Protein AF-A0A377CBA8-F1 (afdb_monomer_lite)

Sequence (161 aa):
MPLLANTPFIVTGSGKFFRNVQLDPAANLGIVKVDSDGAGYHILWGLTNEAVPTSELPAHFLSHCERIKATNGKDRVIMHCHATNLIALTYVLENDTAVFTRQLWEGSTECLVVFPDGVGILPWDGARHGRNRPGDRNKRCKTFAGVVALPRRLRQRTDAG

Structure (mmCIF, N/CA/C/O b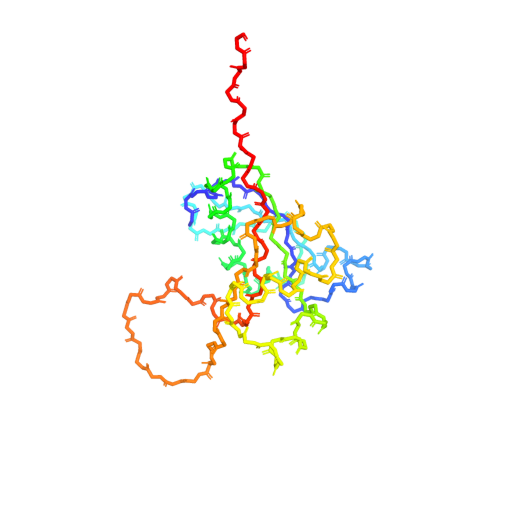ackbone):
data_AF-A0A377CBA8-F1
#
_entry.id   AF-A0A377CBA8-F1
#
loop_
_atom_site.group_PDB
_atom_site.id
_atom_site.type_symbol
_atom_site.label_atom_id
_atom_site.label_alt_id
_atom_site.label_comp_id
_atom_site.label_asym_id
_atom_site.label_entity_id
_atom_site.label_seq_id
_atom_site.pdbx_PDB_ins_code
_atom_site.Cartn_x
_atom_site.Cartn_y
_atom_site.Cartn_z
_atom_site.occupancy
_atom_site.B_iso_or_equiv
_atom_site.auth_seq_id
_atom_site.auth_comp_id
_atom_site.auth_asym_id
_atom_site.auth_atom_id
_atom_site.pdbx_PDB_model_num
ATOM 1 N N . MET A 1 1 ? -1.366 13.189 11.726 1.00 87.31 1 MET A N 1
ATOM 2 C CA . MET A 1 1 ? -1.697 13.271 10.290 1.00 87.31 1 MET A CA 1
ATOM 3 C C . MET A 1 1 ? -3.079 13.905 10.122 1.00 87.31 1 MET A C 1
ATOM 5 O O . MET A 1 1 ? -4.047 13.179 9.929 1.00 87.31 1 MET A O 1
ATOM 9 N N . PRO A 1 2 ? -3.188 15.249 10.178 1.00 94.38 2 PRO A N 1
ATOM 10 C CA . PRO A 1 2 ? -4.485 15.944 10.210 1.00 94.38 2 PRO A CA 1
ATOM 11 C C . PRO A 1 2 ? -5.388 15.669 9.000 1.00 94.38 2 PRO A C 1
ATOM 13 O O . PRO A 1 2 ? -6.604 15.662 9.127 1.00 94.38 2 PRO A O 1
ATOM 16 N N . LEU A 1 3 ? -4.803 15.380 7.830 1.00 96.56 3 LEU A N 1
ATOM 17 C CA . LEU A 1 3 ? -5.550 15.028 6.614 1.00 96.56 3 LEU A CA 1
ATOM 18 C C . LEU A 1 3 ? -6.425 13.772 6.779 1.00 96.56 3 LEU A C 1
ATOM 20 O O . LEU A 1 3 ? -7.389 13.606 6.042 1.00 96.56 3 LEU A O 1
ATOM 24 N N . LEU A 1 4 ? -6.083 12.890 7.721 1.00 97.50 4 LEU A N 1
ATOM 25 C CA . LEU A 1 4 ? -6.830 11.663 7.995 1.00 97.50 4 LEU A CA 1
ATOM 26 C C . LEU A 1 4 ? -7.754 11.797 9.210 1.00 97.50 4 LEU A C 1
ATOM 28 O O . LEU A 1 4 ? -8.352 10.801 9.611 1.00 97.50 4 LEU A O 1
ATOM 32 N N . ALA A 1 5 ? -7.869 12.985 9.811 1.00 98.12 5 ALA A N 1
ATOM 33 C CA . ALA A 1 5 ? -8.668 13.194 11.012 1.00 98.12 5 ALA A CA 1
ATOM 34 C C . ALA A 1 5 ? -10.095 12.650 10.850 1.00 98.12 5 ALA A C 1
ATOM 36 O O . ALA A 1 5 ? -10.713 12.783 9.791 1.00 98.12 5 ALA A O 1
ATOM 37 N N . ASN A 1 6 ? -10.616 12.018 11.904 1.00 98.00 6 ASN A N 1
ATOM 38 C CA . ASN A 1 6 ? -11.935 11.377 11.945 1.00 98.00 6 ASN A CA 1
ATOM 39 C C . ASN A 1 6 ? -12.173 10.250 10.916 1.00 98.00 6 ASN A C 1
ATOM 41 O O . ASN A 1 6 ? -13.303 9.765 10.807 1.00 98.00 6 ASN A O 1
ATOM 45 N N . THR A 1 7 ? -11.154 9.810 10.171 1.00 98.56 7 THR A N 1
ATOM 46 C CA . THR A 1 7 ? -11.320 8.824 9.094 1.00 98.56 7 THR A CA 1
ATOM 47 C C . THR A 1 7 ? -11.187 7.393 9.629 1.00 98.56 7 THR A C 1
ATOM 49 O O . THR A 1 7 ? -10.199 7.086 10.304 1.00 98.56 7 THR A O 1
ATOM 52 N N . PRO A 1 8 ? -12.155 6.497 9.349 1.00 98.56 8 PRO A N 1
ATOM 53 C CA . PRO A 1 8 ? -12.040 5.083 9.677 1.00 98.56 8 PRO A CA 1
ATOM 54 C C . PRO A 1 8 ? -11.264 4.298 8.607 1.00 98.56 8 PRO A C 1
ATOM 56 O O . PRO A 1 8 ? -11.398 4.557 7.411 1.00 98.56 8 PRO A O 1
ATOM 59 N N . PHE A 1 9 ? -10.509 3.290 9.040 1.00 98.81 9 PHE A N 1
ATOM 60 C CA . PHE A 1 9 ? -9.774 2.346 8.199 1.00 98.81 9 PHE A CA 1
ATOM 61 C C . PHE A 1 9 ? -9.979 0.922 8.703 1.00 98.81 9 PHE A C 1
ATOM 63 O O . PHE A 1 9 ? -9.993 0.692 9.909 1.00 98.81 9 PHE A O 1
ATOM 70 N N . ILE A 1 10 ? -10.062 -0.039 7.785 1.00 98.81 10 ILE A N 1
ATOM 71 C CA . ILE A 1 10 ? -9.840 -1.451 8.105 1.00 98.81 10 ILE A CA 1
ATOM 72 C C . ILE A 1 10 ? -8.382 -1.801 7.795 1.00 98.81 10 ILE A C 1
ATOM 74 O O . ILE A 1 10 ? -7.867 -1.435 6.739 1.00 98.81 10 ILE A O 1
ATOM 78 N N . VAL A 1 11 ? -7.705 -2.470 8.726 1.00 98.56 11 VAL A N 1
ATOM 79 C CA . VAL A 1 11 ? -6.262 -2.750 8.665 1.00 98.56 11 VAL A CA 1
ATOM 80 C C . VAL A 1 11 ? -5.960 -4.182 9.093 1.00 98.56 11 VAL A C 1
ATOM 82 O O . VAL A 1 11 ? -6.689 -4.765 9.893 1.00 98.56 11 VAL A O 1
ATOM 85 N N . THR A 1 12 ? -4.861 -4.746 8.596 1.00 98.56 12 THR A N 1
ATOM 86 C CA . THR A 1 12 ? -4.301 -6.009 9.099 1.00 98.56 12 THR A CA 1
ATOM 87 C C . THR A 1 12 ? -3.475 -5.769 10.363 1.00 98.56 12 THR A C 1
ATOM 89 O O . THR A 1 12 ? -2.825 -4.729 10.497 1.00 98.56 12 THR A O 1
ATOM 92 N N . GLY A 1 13 ? -3.473 -6.734 11.282 1.00 98.00 13 GLY A N 1
ATOM 93 C CA . GLY A 1 13 ? -2.698 -6.661 12.522 1.00 98.00 13 GLY A CA 1
ATOM 94 C C . GLY A 1 13 ? -1.202 -6.942 12.349 1.00 98.00 13 GLY A C 1
ATOM 95 O O . GLY A 1 13 ? -0.778 -7.611 11.405 1.00 98.00 13 GLY A O 1
ATOM 96 N N . SER A 1 14 ? -0.393 -6.457 13.289 1.00 96.75 14 SER A N 1
ATOM 97 C CA . SER A 1 14 ? 1.046 -6.731 13.347 1.00 96.75 14 SER A CA 1
ATOM 98 C C . SER A 1 14 ? 1.322 -8.213 13.604 1.00 96.75 14 SER A C 1
ATOM 100 O O . SER A 1 14 ? 0.677 -8.838 14.447 1.00 96.75 14 SER A O 1
ATOM 102 N N . GLY A 1 15 ? 2.259 -8.791 12.845 1.00 95.06 15 GLY A N 1
ATOM 103 C CA . GLY A 1 15 ? 2.619 -10.212 12.927 1.00 95.06 15 GLY A CA 1
ATOM 104 C C . GLY A 1 15 ? 1.512 -11.188 12.503 1.00 95.06 15 GLY A C 1
ATOM 105 O O . GLY A 1 15 ? 1.685 -12.399 12.639 1.00 95.06 15 GLY A O 1
ATOM 106 N N . LYS A 1 16 ? 0.373 -10.696 11.998 1.00 96.94 16 LYS A N 1
ATOM 107 C CA . LYS A 1 16 ? -0.756 -11.526 11.563 1.00 96.94 16 LYS A CA 1
ATOM 108 C C . LYS A 1 16 ? -0.525 -12.062 10.156 1.00 96.94 16 LYS A C 1
ATOM 110 O O . LYS A 1 16 ? 0.071 -11.407 9.305 1.00 96.94 16 LYS A O 1
ATOM 115 N N . PHE A 1 17 ? -0.998 -13.278 9.906 1.00 97.88 17 PHE A N 1
ATOM 116 C CA . PHE A 1 17 ? -0.754 -13.967 8.641 1.00 97.88 17 PHE A CA 1
ATOM 117 C C . PHE A 1 17 ? -1.956 -13.762 7.723 1.00 97.88 17 PHE A C 1
ATOM 119 O O . PHE A 1 17 ? -3.078 -14.085 8.111 1.00 97.88 17 PHE A O 1
ATOM 126 N N . PHE A 1 18 ? -1.730 -13.327 6.479 1.00 98.00 18 PHE A N 1
ATOM 127 C CA . PHE A 1 18 ? -2.807 -13.160 5.489 1.00 98.00 18 PHE A CA 1
ATOM 128 C C . PHE A 1 18 ? -3.644 -14.438 5.328 1.00 98.00 18 PHE A C 1
ATOM 130 O O . PHE A 1 18 ? -4.868 -14.373 5.265 1.00 98.00 18 PHE A O 1
ATOM 137 N N . ARG A 1 19 ? -2.997 -15.613 5.372 1.00 98.31 19 ARG A N 1
ATOM 138 C CA . ARG A 1 19 ? -3.656 -16.929 5.334 1.00 98.31 19 ARG A CA 1
ATOM 139 C C . ARG A 1 19 ? -4.769 -17.075 6.380 1.00 98.31 19 ARG A C 1
ATOM 141 O O . ARG A 1 19 ? -5.784 -17.706 6.096 1.00 98.31 19 ARG A O 1
ATOM 148 N N . ASN A 1 20 ? -4.565 -16.526 7.576 1.00 98.50 20 ASN A N 1
ATOM 149 C CA . ASN A 1 20 ? -5.441 -16.738 8.725 1.00 98.50 20 ASN A CA 1
ATOM 150 C C . ASN A 1 20 ? -6.593 -15.731 8.792 1.00 98.50 20 ASN A C 1
ATOM 152 O O . ASN A 1 20 ? -7.521 -15.947 9.565 1.00 98.50 20 ASN A O 1
ATOM 156 N N . VAL A 1 21 ? -6.584 -14.686 7.956 1.00 98.44 21 VAL A N 1
ATOM 157 C CA . VAL A 1 21 ? -7.657 -13.680 7.917 1.00 98.44 21 VAL A CA 1
ATOM 158 C C . VAL A 1 21 ? -9.018 -14.326 7.664 1.00 98.44 21 VAL A C 1
ATOM 160 O O . VAL A 1 21 ? -9.977 -13.984 8.339 1.00 98.44 21 VAL A O 1
ATOM 163 N N . GLN A 1 22 ? -9.103 -15.293 6.748 1.00 98.44 22 GLN A N 1
ATOM 164 C CA . GLN A 1 22 ? -10.359 -15.997 6.455 1.00 98.44 22 GLN A CA 1
ATOM 165 C C . GLN A 1 22 ? -10.837 -16.909 7.597 1.00 98.44 22 GLN A C 1
ATOM 167 O O . GLN A 1 22 ? -12.017 -17.227 7.668 1.00 98.44 22 GLN A O 1
ATOM 172 N N . LEU A 1 23 ? -9.915 -17.368 8.451 1.00 98.56 23 LEU A N 1
ATOM 173 C CA . LEU A 1 23 ? -10.208 -18.313 9.530 1.00 98.56 23 LEU A CA 1
ATOM 174 C C . LEU A 1 23 ? -10.703 -17.582 10.775 1.00 98.56 23 LEU A C 1
ATOM 176 O O . LEU A 1 23 ? -11.611 -18.055 11.448 1.00 98.56 23 LEU A O 1
ATOM 180 N N . ASP A 1 24 ? -10.102 -16.430 11.062 1.00 98.56 24 ASP A N 1
ATOM 181 C CA . ASP A 1 24 ? -10.497 -15.566 12.167 1.00 98.56 24 ASP A CA 1
ATOM 182 C C . ASP A 1 24 ? -10.263 -14.090 11.793 1.00 98.56 24 ASP A C 1
ATOM 184 O O . ASP A 1 24 ? -9.191 -13.528 12.060 1.00 98.56 24 ASP A O 1
ATOM 188 N N . PRO A 1 25 ? -11.241 -13.437 11.142 1.00 98.69 25 PRO A N 1
ATOM 189 C CA . PRO A 1 25 ? -11.113 -12.038 10.753 1.00 98.69 25 PRO A CA 1
ATOM 190 C C . PRO A 1 25 ? -10.915 -11.108 11.953 1.00 98.69 25 PRO A C 1
ATOM 192 O O . PRO A 1 25 ? -10.121 -10.176 11.868 1.00 98.69 25 PRO A O 1
ATOM 195 N N . ALA A 1 26 ? -11.589 -11.364 13.078 1.00 98.62 26 ALA A N 1
ATOM 196 C CA . ALA A 1 26 ? -11.536 -10.494 14.251 1.00 98.62 26 ALA A CA 1
ATOM 197 C C . ALA A 1 26 ? -10.168 -10.535 14.950 1.00 98.62 26 ALA A C 1
ATOM 199 O O . ALA A 1 26 ? -9.735 -9.524 15.495 1.00 98.62 26 ALA A O 1
ATOM 200 N N . ALA A 1 27 ? -9.449 -11.660 14.904 1.00 98.50 27 ALA A N 1
ATOM 201 C CA . ALA A 1 27 ? -8.091 -11.747 15.446 1.00 98.50 27 ALA A CA 1
ATOM 202 C C . ALA A 1 27 ? -7.001 -11.181 14.519 1.00 98.50 27 ALA A C 1
ATOM 204 O O . ALA A 1 27 ? -5.888 -10.908 14.984 1.00 98.50 27 ALA A O 1
ATOM 205 N N . ASN A 1 28 ? -7.276 -11.047 13.215 1.00 98.69 28 ASN A N 1
ATOM 206 C CA . ASN A 1 28 ? -6.275 -10.675 12.205 1.00 98.69 28 ASN A CA 1
ATOM 207 C C . ASN A 1 28 ? -6.497 -9.288 11.576 1.00 98.69 28 ASN A C 1
ATOM 209 O O . ASN A 1 28 ? -5.544 -8.713 11.045 1.00 98.69 28 ASN A O 1
ATOM 213 N N . LEU A 1 29 ? -7.715 -8.750 11.640 1.00 98.81 29 LEU A N 1
ATOM 214 C CA . LEU A 1 29 ? -8.096 -7.434 11.129 1.00 98.81 29 LEU A CA 1
ATOM 215 C C . LEU A 1 29 ? -8.599 -6.541 12.260 1.00 98.81 29 LEU A C 1
ATOM 217 O O . LEU A 1 29 ? -9.113 -7.035 13.260 1.00 98.81 29 LEU A O 1
ATOM 221 N N . GLY A 1 30 ? -8.510 -5.228 12.066 1.00 98.62 30 GLY A N 1
ATOM 222 C CA . GLY A 1 30 ? -9.149 -4.247 12.935 1.00 98.62 30 GLY A CA 1
ATOM 223 C C . GLY A 1 30 ? -9.744 -3.087 12.165 1.00 98.62 30 GLY A C 1
ATOM 224 O O . GLY A 1 30 ? -9.214 -2.693 11.128 1.00 98.62 30 GLY A O 1
ATOM 225 N N . ILE A 1 31 ? -10.825 -2.521 12.693 1.00 98.81 31 ILE A N 1
ATOM 226 C CA . ILE A 1 31 ? -11.320 -1.211 12.273 1.00 98.81 31 ILE A CA 1
ATOM 227 C C . ILE A 1 31 ? -10.740 -0.187 13.239 1.00 98.81 31 ILE A C 1
ATOM 229 O O . ILE A 1 31 ? -11.021 -0.238 14.434 1.00 98.81 31 ILE A O 1
ATOM 233 N N . VAL A 1 32 ? -9.948 0.746 12.725 1.00 98.25 32 VAL A N 1
ATOM 234 C CA . VAL A 1 32 ? -9.413 1.880 13.481 1.00 98.25 32 VAL A CA 1
ATOM 235 C C . VAL A 1 32 ? -10.046 3.174 13.003 1.00 98.25 32 VAL A C 1
ATOM 237 O O . VAL A 1 32 ? -10.371 3.305 11.826 1.00 98.25 32 VAL A O 1
ATOM 240 N N . LYS A 1 33 ? -10.202 4.154 13.888 1.00 98.50 33 LYS A N 1
ATOM 241 C CA . LYS A 1 33 ? -10.599 5.514 13.518 1.00 98.50 33 LYS A CA 1
ATOM 242 C C . LYS A 1 33 ? -9.574 6.500 14.039 1.00 98.50 33 LYS A C 1
ATOM 244 O O . LYS A 1 33 ? -9.282 6.504 15.232 1.00 98.50 33 LYS A O 1
ATOM 249 N N . VAL A 1 34 ? -9.041 7.311 13.132 1.00 97.94 34 VAL A N 1
ATOM 250 C CA . VAL A 1 34 ? -8.135 8.410 13.472 1.00 97.94 34 VAL A CA 1
ATOM 251 C C . VAL A 1 34 ? -8.911 9.454 14.278 1.00 97.94 34 VAL A C 1
ATOM 253 O O . VAL A 1 34 ? -10.073 9.738 13.972 1.00 97.94 34 VAL A O 1
ATOM 256 N N . ASP A 1 35 ? -8.286 9.993 15.317 1.00 95.31 35 ASP A N 1
ATOM 257 C CA . ASP A 1 35 ? -8.856 11.049 16.157 1.00 95.31 35 ASP A CA 1
ATOM 258 C C . ASP A 1 35 ? -9.074 12.370 15.391 1.00 95.31 35 ASP A C 1
ATOM 260 O O . ASP A 1 35 ? -8.786 12.504 14.197 1.00 95.31 35 ASP A O 1
ATOM 264 N N . SER A 1 36 ? -9.677 13.351 16.061 1.00 96.62 36 SER A N 1
ATOM 265 C CA . SER A 1 36 ? -10.100 14.605 15.434 1.00 96.62 36 SER A CA 1
ATOM 266 C C . SER A 1 36 ? -8.952 15.542 15.057 1.00 96.62 36 SER A C 1
ATOM 268 O O . SER A 1 36 ? -9.132 16.383 14.181 1.00 96.62 36 SER A O 1
ATOM 270 N N . ASP A 1 37 ? -7.794 15.426 15.705 1.00 93.31 37 ASP A N 1
ATOM 271 C CA . ASP A 1 37 ? -6.585 16.207 15.409 1.00 93.31 37 ASP A CA 1
ATOM 272 C C . ASP A 1 37 ? -5.551 15.414 14.579 1.00 93.31 37 ASP A C 1
ATOM 274 O O . ASP A 1 37 ? -4.569 15.969 14.069 1.00 93.31 37 ASP A O 1
ATOM 278 N N . GLY A 1 38 ? -5.792 14.118 14.369 1.00 92.50 38 GLY A N 1
ATOM 279 C CA . GLY A 1 38 ? -4.907 13.215 13.656 1.00 92.50 38 GLY A CA 1
ATOM 280 C C . GLY A 1 38 ? -3.664 12.817 14.453 1.00 92.50 38 GLY A C 1
ATOM 281 O O . GLY A 1 38 ? -2.685 12.398 13.827 1.00 92.50 38 GLY A O 1
ATOM 282 N N . ALA A 1 39 ? -3.624 13.001 15.772 1.00 92.81 39 ALA A N 1
ATOM 283 C CA . ALA A 1 39 ? -2.489 12.636 16.615 1.00 92.81 39 ALA A CA 1
ATOM 284 C C . ALA A 1 39 ? -2.386 11.120 16.869 1.00 92.81 39 ALA A C 1
ATOM 286 O O . ALA A 1 39 ? -1.285 10.609 17.090 1.00 92.81 39 ALA A O 1
ATOM 287 N N . GLY A 1 40 ? -3.498 10.396 16.773 1.00 93.19 40 GLY A N 1
ATOM 288 C CA . GLY A 1 40 ? -3.613 8.988 17.125 1.00 93.19 40 GLY A CA 1
ATOM 289 C C . GLY A 1 40 ? -4.821 8.305 16.486 1.00 93.19 40 GLY A C 1
ATOM 290 O O . GLY A 1 40 ? -5.369 8.744 15.474 1.00 93.19 40 GLY A O 1
ATOM 291 N N . TYR A 1 41 ? -5.200 7.155 17.037 1.00 97.50 41 TYR A N 1
ATOM 292 C CA . TYR A 1 41 ? -6.341 6.376 16.567 1.00 97.50 41 TYR A CA 1
ATOM 293 C C . TYR A 1 41 ? -6.945 5.540 17.695 1.00 97.50 41 TYR A C 1
ATOM 295 O O . TYR A 1 41 ? -6.270 5.187 18.661 1.00 97.50 41 TYR A O 1
ATOM 303 N N . HIS A 1 42 ? -8.209 5.166 17.524 1.00 97.25 42 HIS A N 1
ATOM 304 C CA . HIS A 1 42 ? -8.918 4.219 18.379 1.00 97.25 42 HIS A CA 1
ATOM 305 C C . HIS A 1 42 ? -9.218 2.938 17.606 1.00 97.25 42 HIS A C 1
ATOM 307 O O . HIS A 1 42 ? -9.661 3.007 16.459 1.00 97.25 42 HIS A O 1
ATOM 313 N N . ILE A 1 43 ? -9.012 1.776 18.230 1.00 98.06 43 ILE A N 1
ATOM 314 C CA . ILE A 1 43 ? -9.465 0.486 17.696 1.00 98.06 43 ILE A CA 1
ATOM 315 C C . ILE A 1 43 ? -10.947 0.340 18.052 1.00 98.06 43 ILE A C 1
ATOM 317 O O . ILE A 1 43 ? -11.309 0.315 19.223 1.00 98.06 43 ILE A O 1
ATOM 321 N N . LEU A 1 44 ? -11.803 0.291 17.034 1.00 98.31 44 LEU A N 1
ATOM 322 C CA . LEU A 1 44 ? -13.257 0.205 17.175 1.00 98.31 44 LEU A CA 1
ATOM 323 C C . LEU A 1 44 ? -13.765 -1.239 17.134 1.00 98.31 44 LEU A C 1
ATOM 325 O O . LEU A 1 44 ? -14.803 -1.547 17.713 1.00 98.31 44 LEU A O 1
ATOM 329 N N . TRP A 1 45 ? -13.065 -2.113 16.411 1.00 98.75 45 TRP A N 1
ATOM 330 C CA . TRP A 1 45 ? -13.423 -3.520 16.252 1.00 98.75 45 TRP A CA 1
ATOM 331 C C . TRP A 1 45 ? -12.195 -4.345 15.873 1.00 98.75 45 TRP A C 1
ATOM 333 O O . TRP A 1 45 ? -11.303 -3.836 15.193 1.00 98.75 45 TRP A O 1
ATOM 343 N N . GLY A 1 46 ? -12.202 -5.628 16.235 1.00 98.56 46 GLY A N 1
ATOM 344 C CA . GLY A 1 46 ? -11.172 -6.589 15.855 1.00 98.56 46 GLY A CA 1
ATOM 345 C C . GLY A 1 46 ? -9.865 -6.392 16.618 1.00 98.56 46 GLY A C 1
ATOM 346 O O . GLY A 1 46 ? -9.847 -5.775 17.680 1.00 98.56 46 GLY A O 1
ATOM 347 N N . LEU A 1 47 ? -8.785 -6.956 16.080 1.00 98.06 47 LEU A N 1
ATOM 348 C CA . LEU A 1 47 ? -7.475 -7.054 16.725 1.00 98.06 47 LEU A CA 1
ATOM 349 C C . LEU A 1 47 ? -7.577 -7.598 18.159 1.00 98.06 47 LEU A C 1
ATOM 351 O O . LEU A 1 47 ? -7.030 -7.039 19.105 1.00 98.06 47 LEU A O 1
ATOM 355 N N . THR A 1 48 ? -8.292 -8.713 18.312 1.00 97.12 48 THR A N 1
ATOM 356 C CA . THR A 1 48 ? -8.497 -9.358 19.615 1.00 97.12 48 THR A CA 1
ATOM 357 C C . THR A 1 48 ? -7.181 -9.806 20.265 1.00 97.12 48 THR A C 1
ATOM 359 O O . THR A 1 48 ? -6.157 -9.983 19.595 1.00 97.12 48 THR A O 1
ATOM 362 N N . ASN A 1 49 ? -7.228 -10.037 21.583 1.00 96.25 49 ASN A N 1
ATOM 363 C CA . ASN A 1 49 ? -6.096 -10.493 22.399 1.00 96.25 49 ASN A CA 1
ATOM 364 C C . ASN A 1 49 ? -4.902 -9.526 22.359 1.00 96.25 49 ASN A C 1
ATOM 366 O O . ASN A 1 49 ? -3.778 -9.943 22.079 1.00 96.25 49 ASN A O 1
ATOM 370 N N . GLU A 1 50 ? -5.164 -8.237 22.605 1.00 95.38 50 GLU A N 1
ATOM 371 C CA . GLU A 1 50 ? -4.150 -7.169 22.628 1.00 95.38 50 GLU A CA 1
ATOM 372 C C . GLU A 1 50 ? -3.349 -7.042 21.320 1.00 95.38 50 GLU A C 1
ATOM 374 O O . GLU A 1 50 ? -2.218 -6.547 21.302 1.00 95.38 50 GLU A O 1
ATOM 379 N N . ALA A 1 51 ? -3.913 -7.498 20.196 1.00 97.31 51 ALA A N 1
ATOM 380 C CA . ALA A 1 51 ? -3.283 -7.276 18.910 1.00 97.31 51 ALA A CA 1
ATOM 381 C C . ALA A 1 51 ? -3.336 -5.786 18.553 1.00 97.31 51 ALA A C 1
ATOM 383 O O . ALA A 1 51 ? -4.255 -5.047 18.898 1.00 97.31 51 ALA A O 1
ATOM 384 N N . VAL A 1 52 ? -2.332 -5.349 17.806 1.00 97.25 52 VAL A N 1
ATOM 385 C CA . VAL A 1 52 ? -2.217 -3.974 17.319 1.00 97.25 52 VAL A CA 1
ATOM 386 C C . VAL A 1 52 ? -2.226 -3.972 15.792 1.00 97.25 52 VAL A C 1
ATOM 388 O O . VAL A 1 52 ? -1.930 -5.010 15.184 1.00 97.25 52 VAL A O 1
ATOM 391 N N . PRO A 1 53 ? -2.550 -2.843 15.138 1.00 97.50 53 PRO A N 1
ATOM 392 C CA . PRO A 1 53 ? -2.389 -2.705 13.693 1.00 97.50 53 PRO A CA 1
ATOM 393 C C . PRO A 1 53 ? -0.965 -3.037 13.236 1.00 97.50 53 PRO A C 1
ATOM 395 O O . PRO A 1 53 ? -0.034 -3.010 14.039 1.00 97.50 53 PRO A O 1
ATOM 398 N N . THR A 1 54 ? -0.788 -3.324 11.943 1.00 95.06 54 THR A N 1
ATOM 399 C CA . THR A 1 54 ? 0.534 -3.541 11.333 1.00 95.06 54 THR A CA 1
ATOM 400 C C . THR A 1 54 ? 1.578 -2.527 11.818 1.00 95.06 54 THR A C 1
ATOM 402 O O . THR A 1 54 ? 1.297 -1.332 11.937 1.00 95.06 54 THR A O 1
ATOM 405 N N . SER A 1 55 ? 2.808 -2.989 12.063 1.00 90.69 55 SER A N 1
ATOM 406 C CA . SER A 1 55 ? 3.941 -2.128 12.433 1.00 90.69 55 SER A CA 1
ATOM 407 C C . SER A 1 55 ? 4.224 -1.033 11.398 1.00 90.69 55 SER A C 1
ATOM 409 O O . SER A 1 55 ? 4.834 -0.016 11.716 1.00 90.69 55 SER A O 1
ATOM 411 N N . GLU A 1 56 ? 3.749 -1.219 10.168 1.00 91.12 56 GLU A N 1
ATOM 412 C CA . GLU A 1 56 ? 3.885 -0.278 9.058 1.00 91.12 56 GLU A CA 1
ATOM 413 C C . GLU A 1 56 ? 2.699 0.688 8.922 1.00 91.12 56 GLU A C 1
ATOM 415 O O . GLU A 1 56 ? 2.618 1.425 7.940 1.00 91.12 56 GLU A O 1
ATOM 420 N N . LEU A 1 57 ? 1.786 0.750 9.900 1.00 92.12 57 LEU A N 1
ATOM 421 C CA . LEU A 1 57 ? 0.619 1.636 9.843 1.00 92.12 57 LEU A CA 1
ATOM 422 C C . LEU A 1 57 ? 0.987 3.102 9.527 1.00 92.12 57 LEU A C 1
ATOM 424 O O . LEU A 1 57 ? 0.323 3.695 8.673 1.00 92.12 57 LEU A O 1
ATOM 428 N N . PRO A 1 58 ? 2.059 3.697 10.103 1.00 89.69 58 PRO A N 1
ATOM 429 C CA . PRO A 1 58 ? 2.481 5.042 9.716 1.00 89.69 58 PRO A CA 1
ATOM 430 C C . PRO A 1 58 ? 2.868 5.157 8.233 1.00 89.69 58 PRO A C 1
ATOM 432 O O . PRO A 1 58 ? 2.559 6.173 7.615 1.00 89.69 58 PRO A O 1
ATOM 435 N N . ALA A 1 59 ? 3.489 4.127 7.644 1.00 85.44 59 ALA A N 1
ATOM 436 C CA . ALA A 1 59 ? 3.846 4.105 6.222 1.00 85.44 59 ALA A CA 1
ATOM 437 C C . ALA A 1 59 ? 2.586 4.114 5.360 1.00 85.44 59 ALA A C 1
ATOM 439 O O . ALA A 1 59 ? 2.430 4.973 4.493 1.00 85.44 59 ALA A O 1
ATOM 440 N N . HIS A 1 60 ? 1.649 3.214 5.674 1.00 90.69 60 HIS A N 1
ATOM 441 C CA . HIS A 1 60 ? 0.358 3.131 5.002 1.00 90.69 60 HIS A CA 1
ATOM 442 C C . HIS A 1 60 ? -0.394 4.465 5.072 1.00 90.69 60 HIS A C 1
ATOM 444 O O . HIS A 1 60 ? -0.878 4.950 4.051 1.00 90.69 60 HIS A O 1
ATOM 450 N N . PHE A 1 61 ? -0.464 5.100 6.244 1.00 94.81 61 PHE A N 1
ATOM 451 C CA . PHE A 1 61 ? -1.162 6.376 6.406 1.00 94.81 61 PHE A CA 1
ATOM 452 C C . PHE A 1 61 ? -0.480 7.540 5.675 1.00 94.81 61 PHE A C 1
ATOM 454 O O . PHE A 1 61 ? -1.172 8.359 5.064 1.00 94.81 61 PHE A O 1
ATOM 461 N N . LEU A 1 62 ? 0.855 7.610 5.669 1.00 91.25 62 LEU A N 1
ATOM 462 C CA . LEU A 1 62 ? 1.580 8.607 4.874 1.00 91.25 62 LEU A CA 1
ATOM 463 C C . LEU A 1 62 ? 1.317 8.414 3.376 1.00 91.25 62 LEU A C 1
ATOM 465 O O . LEU A 1 62 ? 1.013 9.382 2.679 1.00 91.25 62 LEU A O 1
ATOM 469 N N . SER A 1 63 ? 1.344 7.171 2.889 1.00 89.50 63 SER A N 1
ATOM 470 C CA . SER A 1 63 ? 0.985 6.859 1.505 1.00 89.50 63 SER A CA 1
ATOM 471 C C . SER A 1 63 ? -0.468 7.228 1.199 1.00 89.50 63 SER A C 1
ATOM 473 O O . SER A 1 63 ? -0.719 7.860 0.176 1.00 89.50 63 SER A O 1
ATOM 475 N N . HIS A 1 64 ? -1.421 6.938 2.093 1.00 94.06 64 HIS A N 1
ATOM 476 C CA . HIS A 1 64 ? -2.806 7.398 1.949 1.00 94.06 64 HIS A CA 1
ATOM 477 C C . HIS A 1 64 ? -2.895 8.922 1.830 1.00 94.06 64 HIS A C 1
ATOM 479 O O . HIS A 1 64 ? -3.588 9.408 0.940 1.00 94.06 64 HIS A O 1
ATOM 485 N N . CYS A 1 65 ? -2.174 9.684 2.661 1.00 92.38 65 CYS A N 1
ATOM 486 C CA . CYS A 1 65 ? -2.168 11.147 2.586 1.00 92.38 65 CYS A CA 1
ATOM 487 C C . CYS A 1 65 ? -1.746 11.646 1.198 1.00 92.38 65 CYS A C 1
ATOM 489 O O . CYS A 1 65 ? -2.411 12.506 0.620 1.00 92.38 65 CYS A O 1
ATOM 491 N N . GLU A 1 66 ? -0.665 11.097 0.644 1.00 91.56 66 GLU A N 1
ATOM 492 C CA . GLU A 1 66 ? -0.176 11.494 -0.679 1.00 91.56 66 GLU A CA 1
ATOM 493 C C . GLU A 1 66 ? -1.101 11.024 -1.807 1.00 91.56 66 GLU A C 1
ATOM 495 O O . GLU A 1 66 ? -1.362 11.781 -2.743 1.00 91.56 66 GLU A O 1
ATOM 500 N N . ARG A 1 67 ? -1.679 9.821 -1.707 1.00 90.25 67 ARG A N 1
ATOM 501 C CA . ARG A 1 67 ? -2.637 9.316 -2.702 1.00 90.25 67 ARG A CA 1
ATOM 502 C C . ARG A 1 67 ? -3.954 10.086 -2.696 1.00 90.25 67 ARG A C 1
ATOM 504 O O . ARG A 1 67 ? -4.468 10.388 -3.773 1.00 90.25 67 ARG A O 1
ATOM 511 N N . ILE A 1 68 ? -4.465 10.486 -1.531 1.00 91.75 68 ILE A N 1
ATOM 512 C CA . ILE A 1 68 ? -5.651 11.349 -1.419 1.00 91.75 68 ILE A CA 1
ATOM 513 C C . ILE A 1 68 ? -5.407 12.668 -2.155 1.00 91.75 68 ILE A C 1
ATOM 515 O O . ILE A 1 68 ? -6.223 13.053 -2.992 1.00 91.75 68 ILE A O 1
ATOM 519 N N . LYS A 1 69 ? -4.263 13.324 -1.915 1.00 90.62 69 LYS A N 1
ATOM 520 C CA . LYS A 1 69 ? -3.891 14.567 -2.611 1.00 90.62 69 LYS A CA 1
ATOM 521 C C . LYS A 1 69 ? -3.742 14.348 -4.119 1.00 90.62 69 LYS A C 1
ATOM 523 O O . LYS A 1 69 ? -4.306 15.098 -4.908 1.00 90.62 69 LYS A O 1
ATOM 528 N N . ALA A 1 70 ? -3.010 13.310 -4.526 1.00 84.69 70 ALA A N 1
ATOM 529 C CA . ALA A 1 70 ? -2.696 13.045 -5.930 1.00 84.69 70 ALA A CA 1
ATOM 530 C C . ALA A 1 70 ? -3.925 12.665 -6.772 1.00 84.69 70 ALA A C 1
ATOM 532 O O . ALA A 1 70 ? -3.952 12.930 -7.974 1.00 84.69 70 ALA A O 1
ATOM 533 N N . THR A 1 71 ? -4.930 12.041 -6.153 1.00 83.75 71 THR A N 1
ATOM 534 C CA . THR A 1 71 ? -6.107 11.498 -6.851 1.00 83.75 71 THR A CA 1
ATOM 535 C C . THR A 1 71 ? -7.407 12.232 -6.547 1.00 83.75 71 THR A C 1
ATOM 537 O O . THR A 1 71 ? -8.462 11.813 -7.025 1.00 83.75 71 THR A O 1
ATOM 540 N N . ASN A 1 72 ? -7.347 13.327 -5.783 1.00 91.25 72 ASN A N 1
ATOM 541 C CA . ASN A 1 72 ? -8.519 14.037 -5.274 1.00 91.25 72 ASN A CA 1
ATOM 542 C C . ASN A 1 72 ? -9.484 13.094 -4.522 1.00 91.25 72 ASN A C 1
ATOM 544 O O . ASN A 1 72 ? -10.679 13.034 -4.808 1.00 91.25 72 ASN A O 1
ATOM 548 N N . GLY A 1 73 ? -8.931 12.290 -3.606 1.00 90.88 73 GLY A N 1
ATOM 549 C CA . GLY A 1 73 ? -9.680 11.399 -2.710 1.00 90.88 73 GLY A CA 1
ATOM 550 C C . GLY A 1 73 ? -10.244 10.118 -3.339 1.00 90.88 73 GLY A C 1
ATOM 551 O O . GLY A 1 73 ? -11.067 9.451 -2.709 1.00 90.88 73 GLY A O 1
ATOM 552 N N . LYS A 1 74 ? -9.839 9.762 -4.565 1.00 93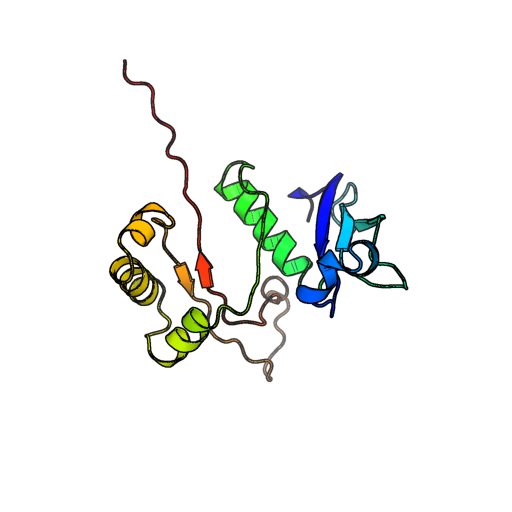.06 74 LYS A N 1
ATOM 553 C CA . LYS A 1 74 ? -10.315 8.538 -5.236 1.00 93.06 74 LYS A CA 1
ATOM 554 C C . LYS A 1 74 ? -9.675 7.276 -4.664 1.00 93.06 74 LYS A C 1
ATOM 556 O O . LYS A 1 74 ? -10.368 6.278 -4.477 1.00 93.06 74 LYS A O 1
ATOM 561 N N . ASP A 1 75 ? -8.383 7.327 -4.359 1.00 91.69 75 ASP A N 1
ATOM 562 C CA . ASP A 1 75 ? -7.647 6.174 -3.844 1.00 91.69 75 ASP A CA 1
ATOM 563 C C . ASP A 1 75 ? -7.954 5.908 -2.368 1.00 91.69 75 ASP A C 1
ATOM 565 O O . ASP A 1 75 ? -7.905 6.808 -1.527 1.00 91.69 75 ASP A O 1
ATOM 569 N N . ARG A 1 76 ? -8.241 4.640 -2.047 1.00 96.44 76 ARG A N 1
ATOM 570 C CA . ARG A 1 76 ? -8.687 4.200 -0.711 1.00 96.44 76 ARG A CA 1
ATOM 571 C C . ARG A 1 76 ? -7.963 2.967 -0.177 1.00 96.44 76 ARG A C 1
ATOM 573 O O . ARG A 1 76 ? -8.286 2.512 0.913 1.00 96.44 76 ARG A O 1
ATOM 580 N N . VAL A 1 77 ? -6.988 2.435 -0.913 1.00 95.69 77 VAL A N 1
ATOM 581 C CA . VAL A 1 77 ? -6.273 1.201 -0.556 1.00 95.69 77 VAL A CA 1
ATOM 582 C C . VAL A 1 77 ? -4.774 1.403 -0.731 1.00 95.69 77 VAL A C 1
ATOM 584 O O . VAL A 1 77 ? -4.337 1.922 -1.755 1.00 95.69 77 VAL A O 1
ATOM 587 N N . ILE A 1 78 ? -4.003 0.948 0.255 1.00 94.81 78 ILE A N 1
ATOM 588 C CA . ILE A 1 78 ? -2.557 0.735 0.161 1.00 94.81 78 ILE A CA 1
ATOM 589 C C . ILE A 1 78 ? -2.305 -0.738 0.479 1.00 94.81 78 ILE A C 1
ATOM 591 O O . ILE A 1 78 ? -2.667 -1.205 1.558 1.00 94.81 78 ILE A O 1
ATOM 595 N N . MET A 1 79 ? -1.704 -1.466 -0.462 1.00 95.12 79 MET A N 1
ATOM 596 C CA . MET A 1 79 ? -1.423 -2.895 -0.338 1.00 95.12 79 MET A CA 1
ATOM 597 C C . MET A 1 79 ? 0.084 -3.136 -0.393 1.00 95.12 79 MET A C 1
ATOM 599 O O . MET A 1 79 ? 0.754 -2.679 -1.315 1.00 95.12 79 MET A O 1
ATOM 603 N N . HIS A 1 80 ? 0.592 -3.888 0.579 1.00 93.94 80 HIS A N 1
ATOM 604 C CA . HIS A 1 80 ? 1.963 -4.382 0.613 1.00 93.94 80 HIS A CA 1
ATOM 605 C C . HIS A 1 80 ? 1.945 -5.913 0.551 1.00 93.94 80 HIS A C 1
ATOM 607 O O . HIS A 1 80 ? 1.135 -6.557 1.220 1.00 93.94 80 HIS A O 1
ATOM 613 N N . CYS A 1 81 ? 2.826 -6.496 -0.261 1.00 92.12 81 CYS A N 1
ATOM 614 C CA . CYS A 1 81 ? 3.057 -7.935 -0.294 1.00 92.12 81 CYS A CA 1
ATOM 615 C C . CYS A 1 81 ? 4.462 -8.256 -0.820 1.00 92.12 81 CYS A C 1
ATOM 617 O O . CYS A 1 81 ? 5.092 -7.445 -1.500 1.00 92.12 81 CYS A O 1
ATOM 619 N N . HIS A 1 82 ? 4.933 -9.473 -0.551 1.00 95.00 82 HIS A N 1
ATOM 620 C CA . HIS A 1 82 ? 6.181 -9.994 -1.103 1.00 95.00 82 HIS A CA 1
ATOM 621 C C . HIS A 1 82 ? 5.936 -10.671 -2.460 1.00 95.00 82 HIS A C 1
ATOM 623 O O . HIS A 1 82 ? 5.878 -11.897 -2.557 1.00 95.00 82 HIS A O 1
ATOM 629 N N . ALA A 1 83 ? 5.761 -9.871 -3.513 1.00 93.50 83 ALA A N 1
ATOM 630 C CA . ALA A 1 83 ? 5.541 -10.370 -4.869 1.00 93.50 83 ALA A CA 1
ATOM 631 C C . ALA A 1 83 ? 6.812 -11.036 -5.431 1.00 93.50 83 ALA A C 1
ATOM 633 O O . ALA A 1 83 ? 7.760 -10.358 -5.824 1.00 93.50 83 ALA A O 1
ATOM 634 N N . THR A 1 84 ? 6.822 -12.371 -5.481 1.00 95.44 84 THR A N 1
ATOM 635 C CA . THR A 1 84 ? 8.013 -13.205 -5.728 1.00 95.44 84 THR A CA 1
ATOM 636 C C . THR A 1 84 ? 8.819 -12.788 -6.957 1.00 95.44 84 THR A C 1
ATOM 638 O O . THR A 1 84 ? 10.025 -12.580 -6.854 1.00 95.44 84 THR A O 1
ATOM 641 N N . ASN A 1 85 ? 8.161 -12.615 -8.107 1.00 96.50 85 ASN A N 1
ATOM 642 C CA . ASN A 1 85 ? 8.852 -12.267 -9.351 1.00 96.50 85 ASN A CA 1
ATOM 643 C C . ASN A 1 85 ? 9.366 -10.824 -9.347 1.00 96.50 85 ASN A C 1
ATOM 645 O O . ASN A 1 85 ? 10.465 -10.578 -9.829 1.00 96.50 85 ASN A O 1
ATOM 649 N N . LEU A 1 86 ? 8.624 -9.878 -8.757 1.00 95.31 86 LEU A N 1
ATOM 650 C CA . LEU A 1 86 ? 9.095 -8.495 -8.632 1.00 95.31 86 LEU A CA 1
ATOM 651 C C . LEU A 1 86 ? 10.345 -8.422 -7.752 1.00 95.31 86 LEU A C 1
ATOM 653 O O . LEU A 1 86 ? 11.297 -7.753 -8.132 1.00 95.31 86 LEU A O 1
ATOM 657 N N . ILE A 1 87 ? 10.374 -9.160 -6.637 1.00 94.25 87 ILE A N 1
ATOM 658 C CA . ILE A 1 87 ? 11.563 -9.268 -5.779 1.00 94.25 87 ILE A CA 1
ATOM 659 C C . ILE A 1 87 ? 12.733 -9.878 -6.556 1.00 94.25 87 ILE A C 1
ATOM 661 O O . ILE A 1 87 ? 13.831 -9.341 -6.510 1.00 94.25 87 ILE A O 1
ATOM 665 N N . ALA A 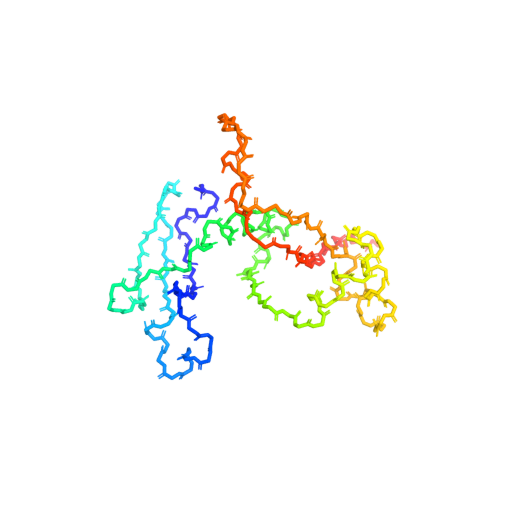1 88 ? 12.524 -10.972 -7.293 1.00 95.81 88 ALA A N 1
ATOM 666 C CA . ALA A 1 88 ? 13.596 -11.588 -8.077 1.00 95.81 88 ALA A CA 1
ATOM 667 C C . ALA A 1 88 ? 14.188 -10.612 -9.112 1.00 95.81 88 ALA A C 1
ATOM 669 O O . ALA A 1 88 ? 15.408 -10.522 -9.254 1.00 95.81 88 ALA A O 1
ATOM 670 N N . LEU A 1 89 ? 13.334 -9.828 -9.778 1.00 95.81 89 LEU A N 1
ATOM 671 C CA . LEU A 1 89 ? 13.756 -8.832 -10.761 1.00 95.81 89 LEU A CA 1
ATOM 672 C C . LEU A 1 89 ? 14.649 -7.734 -10.162 1.00 95.81 89 LEU A C 1
ATOM 674 O O . LEU A 1 89 ? 15.546 -7.268 -10.860 1.00 95.81 89 LEU A O 1
ATOM 678 N N . THR A 1 90 ? 14.508 -7.374 -8.877 1.00 93.44 90 THR A N 1
ATOM 679 C CA . THR A 1 90 ? 15.370 -6.344 -8.250 1.00 93.44 90 THR A CA 1
ATOM 680 C C . THR A 1 90 ? 16.836 -6.756 -8.090 1.00 93.44 90 THR A C 1
ATOM 682 O O . THR A 1 90 ? 17.669 -5.923 -7.732 1.00 93.44 90 THR A O 1
ATOM 685 N N . TYR A 1 91 ? 17.161 -8.037 -8.292 1.00 95.62 91 TYR A N 1
ATOM 686 C CA . TYR A 1 91 ? 18.537 -8.547 -8.248 1.00 95.62 91 TYR A CA 1
ATOM 687 C C . TYR A 1 91 ? 19.218 -8.575 -9.618 1.00 95.62 91 TYR A C 1
ATOM 689 O O . TYR A 1 91 ? 20.437 -8.718 -9.678 1.00 95.62 91 TYR A O 1
ATOM 697 N N . VAL A 1 92 ? 18.446 -8.493 -10.704 1.00 97.31 92 VAL A N 1
ATOM 698 C CA . VAL A 1 92 ? 18.946 -8.710 -12.072 1.00 97.31 92 VAL A CA 1
ATOM 699 C C . VAL A 1 92 ? 18.697 -7.526 -12.999 1.00 97.31 92 VAL A C 1
ATOM 701 O O . VAL A 1 92 ? 19.440 -7.351 -13.960 1.00 97.31 92 VAL A O 1
ATOM 704 N N . LEU A 1 93 ? 17.682 -6.706 -12.718 1.00 94.88 93 LEU A N 1
ATOM 705 C CA . LEU A 1 93 ? 17.469 -5.432 -13.391 1.00 94.88 93 LEU A CA 1
ATOM 706 C C . LEU A 1 93 ? 18.181 -4.308 -12.641 1.00 94.88 93 LEU A C 1
ATOM 708 O O . LEU A 1 93 ? 18.367 -4.359 -11.424 1.00 94.88 93 LEU A O 1
ATOM 712 N N . GLU A 1 94 ? 18.531 -3.254 -13.372 1.00 95.06 94 GLU A N 1
ATOM 713 C CA . GLU A 1 94 ? 18.912 -1.995 -12.746 1.00 95.06 94 GLU A CA 1
ATOM 714 C C . GLU A 1 94 ? 17.723 -1.456 -11.940 1.00 95.06 94 GLU A C 1
ATOM 716 O O . GLU A 1 94 ? 16.610 -1.329 -12.457 1.00 95.06 94 GLU A O 1
ATOM 721 N N . ASN A 1 95 ? 17.960 -1.132 -10.666 1.00 91.62 95 ASN A N 1
ATOM 722 C CA . ASN A 1 95 ? 16.955 -0.581 -9.752 1.00 91.62 95 ASN A CA 1
ATOM 723 C C . ASN A 1 95 ? 16.711 0.917 -10.020 1.00 91.62 95 ASN A C 1
ATOM 725 O O . ASN A 1 95 ? 16.757 1.748 -9.114 1.00 91.62 95 ASN A O 1
ATOM 729 N N . ASP A 1 96 ? 16.456 1.238 -11.287 1.00 93.12 96 ASP A N 1
ATOM 730 C CA . ASP A 1 96 ? 16.038 2.536 -11.796 1.00 93.12 96 ASP A CA 1
ATOM 731 C C . ASP A 1 96 ? 14.552 2.495 -12.186 1.00 93.12 96 ASP A C 1
ATOM 733 O O . ASP A 1 96 ? 14.049 1.516 -12.736 1.00 93.12 96 ASP A O 1
ATOM 737 N N . THR A 1 97 ? 13.837 3.588 -11.922 1.00 90.38 97 THR A N 1
ATOM 738 C CA . THR A 1 97 ? 12.388 3.672 -12.157 1.00 90.38 97 THR A CA 1
ATOM 739 C C . THR A 1 97 ? 12.031 3.532 -13.639 1.00 90.38 97 THR A C 1
ATOM 741 O O . THR A 1 97 ? 11.055 2.852 -13.966 1.00 90.38 97 THR A O 1
ATOM 744 N N . ALA A 1 98 ? 12.795 4.146 -14.548 1.00 93.38 98 ALA A N 1
ATOM 745 C CA . ALA A 1 98 ? 12.498 4.106 -15.977 1.00 93.38 98 ALA A CA 1
ATOM 746 C C . ALA A 1 98 ? 12.833 2.735 -16.578 1.00 93.38 98 ALA A C 1
ATOM 748 O O . ALA A 1 98 ? 12.007 2.174 -17.304 1.00 93.38 98 ALA A O 1
ATOM 749 N N . VAL A 1 99 ? 13.993 2.169 -16.228 1.00 96.50 99 VAL A N 1
ATOM 750 C CA . VAL A 1 99 ? 14.409 0.831 -16.675 1.00 96.50 99 VAL A CA 1
ATOM 751 C C . VAL A 1 99 ? 13.412 -0.224 -16.200 1.00 96.50 99 VAL A C 1
ATOM 753 O O . VAL A 1 99 ? 12.870 -0.967 -17.018 1.00 96.50 99 VAL A O 1
ATOM 756 N N . PHE A 1 100 ? 13.099 -0.253 -14.902 1.00 95.94 100 PHE A N 1
ATOM 757 C CA . PHE A 1 100 ? 12.211 -1.265 -14.330 1.00 95.94 100 PHE A CA 1
ATOM 758 C C . PHE A 1 100 ? 10.789 -1.163 -14.898 1.00 95.94 10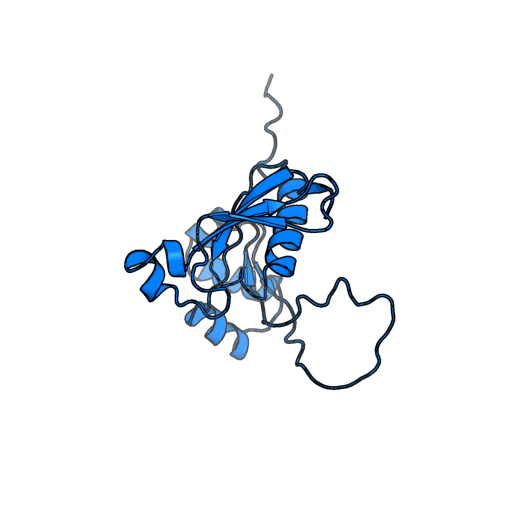0 PHE A C 1
ATOM 760 O O . PHE A 1 100 ? 10.200 -2.168 -15.297 1.00 95.94 100 PHE A O 1
ATOM 767 N N . THR A 1 101 ? 10.250 0.059 -15.009 1.00 94.62 101 THR A N 1
ATOM 768 C CA . THR A 1 101 ? 8.930 0.305 -15.615 1.00 94.62 101 THR A CA 1
ATOM 769 C C . THR A 1 101 ? 8.874 -0.200 -17.051 1.00 94.62 101 THR A C 1
ATOM 771 O O . THR A 1 101 ? 7.922 -0.885 -17.427 1.00 94.62 101 THR A O 1
ATOM 774 N N . ARG A 1 102 ? 9.897 0.113 -17.855 1.00 97.62 102 ARG A N 1
ATOM 775 C CA . ARG A 1 102 ? 9.937 -0.279 -19.262 1.00 97.62 102 ARG A CA 1
ATOM 776 C C . ARG A 1 102 ? 9.934 -1.798 -19.428 1.00 97.62 102 ARG A C 1
ATOM 778 O O . ARG A 1 102 ? 9.157 -2.299 -20.234 1.00 97.62 102 ARG A O 1
ATOM 785 N N . GLN A 1 103 ? 10.737 -2.511 -18.638 1.00 98.06 103 GLN A N 1
ATOM 786 C CA . GLN A 1 103 ? 10.790 -3.977 -18.670 1.00 98.06 103 GLN A CA 1
ATOM 787 C C . GLN A 1 103 ? 9.441 -4.607 -18.289 1.00 98.06 103 GLN A C 1
ATOM 789 O O . GLN A 1 103 ? 8.996 -5.558 -18.927 1.00 98.06 103 GLN A O 1
ATOM 794 N N . LEU A 1 104 ? 8.735 -4.046 -17.298 1.00 96.38 104 LEU A N 1
ATOM 795 C CA . LEU A 1 104 ? 7.393 -4.517 -16.939 1.00 96.38 104 LEU A CA 1
ATOM 796 C C . LEU A 1 104 ? 6.357 -4.248 -18.039 1.00 96.38 104 LEU A C 1
ATOM 798 O O . LEU A 1 104 ? 5.530 -5.113 -18.315 1.00 96.38 104 LEU A O 1
ATOM 802 N N . TRP A 1 105 ? 6.394 -3.076 -18.681 1.00 97.06 105 TRP A N 1
ATOM 803 C CA . TRP A 1 105 ? 5.501 -2.760 -19.803 1.00 97.06 105 TRP A CA 1
ATOM 804 C C . TRP A 1 105 ? 5.696 -3.688 -21.003 1.00 97.06 105 TRP A C 1
ATOM 806 O O . TRP A 1 105 ? 4.721 -4.033 -21.666 1.00 97.06 105 TRP A O 1
ATOM 816 N N . GLU A 1 106 ? 6.932 -4.104 -21.278 1.00 98.00 106 GLU A N 1
ATOM 817 C CA . GLU A 1 106 ? 7.238 -5.054 -22.353 1.00 98.00 106 GLU A CA 1
ATOM 818 C C . GLU A 1 106 ? 6.808 -6.490 -22.012 1.00 98.00 106 GLU A C 1
ATOM 820 O O . GLU A 1 106 ? 6.440 -7.246 -22.909 1.00 98.00 106 GLU A O 1
ATOM 825 N N . GLY A 1 107 ? 6.793 -6.857 -20.725 1.00 96.56 107 GLY A N 1
ATOM 826 C CA . GLY A 1 107 ? 6.424 -8.198 -20.265 1.00 96.56 107 GLY A CA 1
ATOM 827 C C . GLY A 1 107 ? 4.941 -8.555 -20.423 1.00 96.56 107 GLY A C 1
ATOM 828 O O . GLY A 1 107 ? 4.601 -9.738 -20.441 1.00 96.56 107 GLY A O 1
ATOM 829 N N . SER A 1 108 ? 4.041 -7.573 -20.531 1.00 96.75 108 SER A N 1
ATOM 830 C CA . SER A 1 108 ? 2.610 -7.780 -20.812 1.00 96.75 108 SER A CA 1
ATOM 831 C C . SER A 1 108 ? 1.970 -6.497 -21.342 1.00 96.75 108 SER A C 1
ATOM 833 O O . SER A 1 108 ? 2.049 -5.449 -20.709 1.00 96.75 108 SER A O 1
ATOM 835 N N . THR A 1 109 ? 1.271 -6.566 -22.480 1.00 93.62 109 THR A N 1
ATOM 836 C CA . THR A 1 109 ? 0.742 -5.377 -23.185 1.00 93.62 109 THR A CA 1
ATOM 837 C C . THR A 1 109 ? -0.188 -4.506 -22.337 1.00 93.62 109 THR A C 1
ATOM 839 O O . THR A 1 109 ? -0.270 -3.295 -22.533 1.00 93.62 109 THR A O 1
ATOM 842 N N . GLU A 1 110 ? -0.899 -5.109 -21.386 1.00 93.25 110 GLU A N 1
ATOM 843 C CA . GLU A 1 110 ? -1.807 -4.403 -20.480 1.00 93.25 110 GLU A CA 1
ATOM 844 C C . GLU A 1 110 ? -1.086 -3.485 -19.485 1.00 93.25 110 GLU A C 1
ATOM 846 O O . GLU A 1 110 ? -1.661 -2.492 -19.042 1.00 93.25 110 GLU A O 1
ATOM 851 N N . CYS A 1 111 ? 0.179 -3.759 -19.162 1.00 90.25 111 CYS A N 1
ATOM 852 C CA . CYS A 1 111 ? 0.932 -3.048 -18.134 1.00 90.25 111 CYS A CA 1
ATOM 853 C C . CYS A 1 111 ? 1.056 -1.544 -18.421 1.00 90.25 111 CYS A C 1
ATOM 855 O O . CYS A 1 111 ? 0.893 -0.726 -17.513 1.00 90.25 111 CYS A O 1
ATOM 857 N N . LEU A 1 112 ? 1.235 -1.165 -19.691 1.00 88.50 112 LEU A N 1
ATOM 858 C CA . LEU A 1 112 ? 1.270 0.239 -20.116 1.00 88.50 112 LEU A CA 1
ATOM 859 C C . LEU A 1 112 ? -0.064 0.961 -19.865 1.00 88.50 112 LEU A C 1
ATOM 861 O O . LEU A 1 112 ? -0.086 2.159 -19.597 1.00 88.50 112 LEU A O 1
ATOM 865 N N . VAL A 1 113 ? -1.187 0.241 -19.926 1.00 91.00 113 VAL A N 1
ATOM 866 C CA . VAL A 1 113 ? -2.529 0.801 -19.709 1.00 91.00 113 VAL A CA 1
ATOM 867 C C . VAL A 1 113 ? -2.910 0.800 -18.226 1.00 91.00 113 VAL A C 1
ATOM 869 O O . VAL A 1 113 ? -3.561 1.741 -17.766 1.00 91.00 113 VAL A O 1
ATOM 872 N N . VAL A 1 114 ? -2.512 -0.236 -17.481 1.00 85.75 114 VAL A N 1
ATOM 873 C CA . VAL A 1 114 ? -2.839 -0.410 -16.056 1.00 85.75 114 VAL A CA 1
ATOM 874 C C . VAL A 1 114 ? -2.033 0.550 -15.177 1.00 85.75 114 VAL A C 1
ATOM 876 O O . VAL A 1 114 ? -2.604 1.190 -14.293 1.00 85.75 114 VAL A O 1
ATOM 879 N N . PHE A 1 115 ? -0.733 0.707 -15.437 1.00 87.31 115 PHE A N 1
ATOM 880 C CA . PHE A 1 115 ? 0.152 1.619 -14.704 1.00 87.31 115 PHE A CA 1
ATOM 881 C C . PHE A 1 115 ? 0.957 2.508 -15.672 1.00 87.31 115 PHE A C 1
ATOM 883 O O . PHE A 1 115 ? 2.175 2.373 -15.788 1.00 87.31 115 PHE A O 1
ATOM 890 N N . PRO A 1 116 ? 0.293 3.457 -16.364 1.00 88.69 116 PRO A N 1
ATOM 891 C CA . PRO A 1 116 ? 0.944 4.346 -17.333 1.00 88.69 116 PRO A CA 1
ATOM 892 C C . PRO A 1 116 ? 1.925 5.333 -16.686 1.00 88.69 116 PRO A C 1
ATOM 894 O O . PRO A 1 116 ? 2.821 5.834 -17.356 1.00 88.69 116 PRO A O 1
ATOM 897 N N . ASP A 1 117 ? 1.763 5.607 -15.388 1.00 89.38 117 ASP A N 1
ATOM 898 C CA . ASP A 1 117 ? 2.661 6.467 -14.610 1.00 89.38 117 ASP A CA 1
ATOM 899 C C . ASP A 1 117 ? 3.900 5.693 -14.093 1.00 89.38 117 ASP A C 1
ATOM 901 O O . ASP A 1 117 ? 4.786 6.278 -13.470 1.00 89.38 117 ASP A O 1
ATOM 905 N N . GLY A 1 118 ? 3.974 4.384 -14.369 1.00 88.44 118 GLY A N 1
ATOM 906 C CA . GLY A 1 118 ? 5.108 3.520 -14.064 1.00 88.44 118 GLY A CA 1
ATOM 907 C C . GLY A 1 118 ? 5.156 2.970 -12.637 1.00 88.44 118 GLY A C 1
ATOM 908 O O . GLY A 1 118 ? 4.183 3.001 -11.875 1.00 88.44 118 GLY A O 1
ATOM 909 N N . VAL A 1 119 ? 6.323 2.419 -12.305 1.00 90.69 119 VAL A N 1
ATOM 910 C CA . VAL A 1 119 ? 6.653 1.793 -11.025 1.00 90.69 119 VAL A CA 1
ATOM 911 C C . VAL A 1 119 ? 7.869 2.484 -10.419 1.00 90.69 119 VAL A C 1
ATOM 913 O O . VAL A 1 119 ? 8.975 2.382 -10.944 1.00 90.69 119 VAL A O 1
ATOM 916 N N . GLY A 1 120 ? 7.672 3.159 -9.287 1.00 88.75 120 GLY A N 1
ATOM 917 C CA . GLY A 1 120 ? 8.769 3.763 -8.533 1.00 88.75 120 GLY A CA 1
ATOM 918 C C . GLY A 1 120 ? 9.585 2.709 -7.786 1.00 88.75 120 GLY A C 1
ATOM 919 O O . GLY A 1 120 ? 9.003 1.853 -7.117 1.00 88.75 120 GLY A O 1
ATOM 920 N N . ILE A 1 121 ? 10.914 2.808 -7.871 1.00 86.88 121 ILE A N 1
ATOM 921 C CA . ILE A 1 121 ? 11.868 1.948 -7.157 1.00 86.88 121 ILE A CA 1
ATOM 922 C C . ILE A 1 121 ? 12.588 2.764 -6.079 1.00 86.88 121 ILE A C 1
ATOM 924 O O . ILE A 1 121 ? 13.151 3.823 -6.356 1.00 86.88 121 ILE A O 1
ATOM 928 N N . LEU A 1 122 ? 12.566 2.274 -4.838 1.00 84.00 122 LEU A N 1
ATOM 929 C CA . LEU A 1 122 ? 13.312 2.856 -3.720 1.00 84.00 122 LEU A CA 1
ATOM 930 C C . LEU A 1 122 ? 14.610 2.076 -3.462 1.00 84.00 122 LEU A C 1
ATOM 932 O O . LEU A 1 122 ? 14.612 0.850 -3.590 1.00 84.00 122 LEU A O 1
ATOM 936 N N . PRO A 1 123 ? 15.699 2.750 -3.044 1.00 83.31 123 PRO A N 1
ATOM 937 C CA . PRO A 1 123 ? 16.928 2.062 -2.677 1.00 83.31 123 PRO A CA 1
ATOM 938 C C . PRO A 1 123 ? 16.700 1.170 -1.456 1.00 83.31 123 PRO A C 1
ATOM 940 O O . PRO A 1 123 ? 15.906 1.492 -0.566 1.00 83.31 123 PRO A O 1
ATOM 943 N N . TRP A 1 124 ? 17.456 0.076 -1.380 1.00 81.44 124 TRP A N 1
ATOM 944 C CA . TRP A 1 124 ? 17.537 -0.709 -0.156 1.00 81.44 124 TRP A CA 1
ATOM 945 C C . TRP A 1 124 ? 18.284 0.102 0.907 1.00 81.44 124 TRP A C 1
ATOM 947 O O . TRP A 1 124 ? 19.506 0.225 0.864 1.00 81.44 124 TRP A O 1
ATOM 957 N N . ASP A 1 125 ? 17.546 0.691 1.845 1.00 65.19 125 ASP A N 1
ATOM 958 C CA . ASP A 1 125 ? 18.134 1.361 3.003 1.00 65.19 125 ASP A CA 1
ATOM 959 C C . ASP A 1 125 ? 18.243 0.326 4.127 1.00 65.19 125 ASP A C 1
ATOM 961 O O . ASP A 1 125 ? 17.269 -0.013 4.805 1.00 65.19 125 ASP A O 1
ATOM 965 N N . GLY A 1 126 ? 19.423 -0.278 4.245 1.00 44.94 126 GLY A N 1
ATOM 966 C CA . GLY A 1 126 ? 19.711 -1.248 5.286 1.00 44.94 126 GLY A CA 1
ATOM 967 C C . GLY A 1 126 ? 19.650 -0.598 6.662 1.00 44.94 126 GLY A C 1
ATOM 968 O O . GLY A 1 126 ? 20.226 0.463 6.896 1.00 44.94 126 GLY A O 1
ATOM 969 N N . ALA A 1 127 ? 19.025 -1.270 7.624 1.00 38.44 127 ALA A N 1
ATOM 970 C CA . ALA A 1 127 ? 19.261 -0.976 9.026 1.00 38.44 127 ALA A CA 1
ATOM 971 C C . ALA A 1 127 ? 20.746 -1.236 9.343 1.00 38.44 127 ALA A C 1
ATOM 973 O O . ALA A 1 127 ? 21.090 -2.366 9.673 1.00 38.44 127 ALA A O 1
ATOM 974 N N . ARG A 1 128 ? 21.632 -0.232 9.210 1.00 35.62 128 ARG A N 1
ATOM 975 C CA . ARG A 1 128 ? 22.934 -0.148 9.904 1.00 35.62 128 ARG A CA 1
ATOM 976 C C . ARG A 1 128 ? 23.583 1.253 9.824 1.00 35.62 128 ARG A C 1
ATOM 978 O O . ARG A 1 128 ? 23.922 1.745 8.761 1.00 35.62 128 ARG A O 1
ATOM 985 N N . HIS A 1 129 ? 23.792 1.813 11.023 1.00 39.16 129 HIS A N 1
ATOM 986 C CA . HIS A 1 129 ? 24.826 2.757 11.489 1.00 39.16 129 HIS A CA 1
ATOM 987 C C . HIS A 1 129 ? 25.211 4.002 10.659 1.00 39.16 129 HIS A C 1
ATOM 989 O O . HIS A 1 129 ? 26.047 3.935 9.767 1.00 39.16 129 HIS A O 1
ATOM 995 N N . GLY A 1 130 ? 24.796 5.189 11.137 1.00 36.28 130 GLY A N 1
ATOM 996 C CA . GLY A 1 130 ? 25.558 6.427 10.914 1.00 36.28 130 GLY A CA 1
ATOM 997 C C . GLY A 1 130 ? 24.755 7.732 10.907 1.00 36.28 130 GLY A C 1
ATOM 998 O O . GLY A 1 130 ? 24.298 8.165 9.862 1.00 36.28 130 GLY A O 1
ATOM 999 N N . ARG A 1 131 ? 24.722 8.422 12.059 1.00 32.47 131 ARG A N 1
ATOM 1000 C CA . ARG A 1 131 ? 24.310 9.832 12.272 1.00 32.47 131 ARG A CA 1
ATOM 1001 C C . ARG A 1 131 ? 22.813 10.160 12.130 1.00 32.47 131 ARG A C 1
ATOM 1003 O O . ARG A 1 131 ? 22.326 10.602 11.097 1.00 32.47 131 ARG A O 1
ATOM 1010 N N . ASN A 1 132 ? 22.135 10.102 13.279 1.00 38.50 132 ASN A N 1
ATOM 1011 C CA . ASN A 1 132 ? 20.886 10.811 13.562 1.00 38.50 132 ASN A CA 1
ATOM 1012 C C . ASN A 1 132 ? 20.999 12.304 13.185 1.00 38.50 132 ASN A C 1
ATOM 1014 O O . ASN A 1 132 ? 21.621 13.075 13.915 1.00 38.50 132 ASN A O 1
ATOM 1018 N N . ARG A 1 133 ? 20.363 12.730 12.085 1.00 33.06 133 ARG A N 1
ATOM 1019 C CA . ARG A 1 133 ? 20.041 14.147 11.845 1.00 33.06 133 ARG A CA 1
ATOM 1020 C C . ARG A 1 133 ? 18.579 14.416 12.232 1.00 33.06 133 ARG A C 1
ATOM 1022 O O . ARG A 1 133 ? 17.705 13.664 11.794 1.00 33.06 133 ARG A O 1
ATOM 1029 N N . PRO A 1 134 ? 18.266 15.485 12.992 1.00 33.47 134 PRO A N 1
ATOM 1030 C CA . PRO A 1 134 ? 16.916 15.726 13.521 1.00 33.47 134 PRO A CA 1
ATOM 1031 C C . PRO A 1 134 ? 15.822 16.061 12.487 1.00 33.47 134 PRO A C 1
ATOM 1033 O O . PRO A 1 134 ? 14.692 16.312 12.892 1.00 33.47 134 PRO A O 1
ATOM 1036 N N . GLY A 1 135 ? 16.119 16.047 11.181 1.00 34.69 135 GLY A N 1
ATOM 1037 C CA . GLY 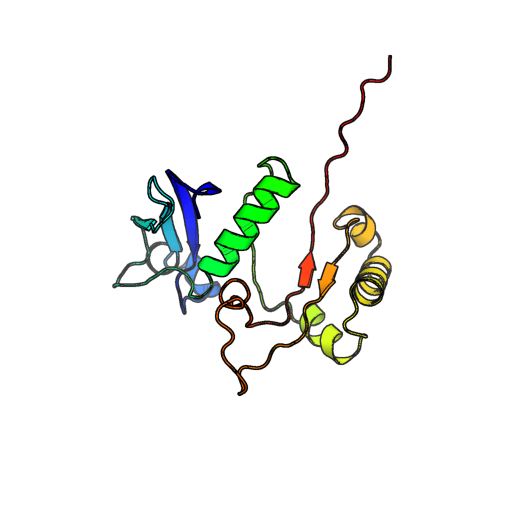A 1 135 ? 15.154 16.294 10.098 1.00 34.69 135 GLY A CA 1
ATOM 1038 C C . GLY A 1 135 ? 14.694 15.046 9.332 1.00 34.69 135 GLY A C 1
ATOM 1039 O O . GLY A 1 135 ? 13.761 15.130 8.543 1.00 34.69 135 GLY A O 1
ATOM 1040 N N . ASP A 1 136 ? 15.308 13.880 9.563 1.00 37.72 136 ASP A N 1
ATOM 1041 C CA . ASP A 1 136 ? 15.099 12.694 8.712 1.00 37.72 136 ASP A CA 1
ATOM 1042 C C . ASP A 1 136 ? 14.017 11.735 9.237 1.00 37.72 136 ASP A C 1
ATOM 1044 O O . ASP A 1 136 ? 13.761 10.669 8.680 1.00 37.72 136 ASP A O 1
ATOM 1048 N N . ARG A 1 137 ? 13.342 12.105 10.336 1.00 35.19 137 ARG A N 1
ATOM 1049 C CA . ARG A 1 137 ? 12.378 11.223 11.010 1.00 35.19 137 ARG A CA 1
ATOM 1050 C C . ARG A 1 137 ? 11.132 10.928 10.175 1.00 35.19 137 ARG A C 1
ATOM 1052 O O . ARG A 1 137 ? 10.593 9.835 10.310 1.00 35.19 137 ARG A O 1
ATOM 1059 N N . ASN A 1 138 ? 10.745 11.842 9.282 1.00 36.50 138 ASN A N 1
ATOM 1060 C CA . ASN A 1 138 ? 9.635 11.647 8.341 1.00 36.50 138 ASN A CA 1
ATOM 1061 C C . ASN A 1 138 ? 9.974 10.713 7.170 1.00 36.50 138 ASN A C 1
ATOM 1063 O O . ASN A 1 138 ? 9.076 10.326 6.433 1.00 36.50 138 ASN A O 1
ATOM 1067 N N . LYS A 1 139 ? 11.245 10.317 7.009 1.00 35.66 139 LYS A N 1
ATOM 1068 C CA . LYS A 1 139 ? 11.675 9.324 6.017 1.00 35.66 139 LYS A CA 1
ATOM 1069 C C . LYS A 1 139 ? 11.895 7.936 6.626 1.00 35.66 139 LYS A C 1
ATOM 1071 O O . LYS A 1 139 ? 12.454 7.077 5.962 1.00 35.66 139 LYS A O 1
ATOM 1076 N N . ARG A 1 140 ? 11.478 7.689 7.877 1.00 35.91 140 ARG A N 1
ATOM 1077 C CA . ARG A 1 140 ? 11.719 6.420 8.602 1.00 35.91 140 ARG A CA 1
ATOM 1078 C C . ARG A 1 140 ? 10.617 5.366 8.457 1.00 35.91 140 ARG A C 1
ATOM 1080 O O . ARG A 1 140 ? 10.533 4.467 9.280 1.00 35.91 140 ARG A O 1
ATOM 1087 N N . CYS A 1 141 ? 9.854 5.412 7.367 1.00 34.50 141 CYS A N 1
ATOM 1088 C CA . CYS A 1 141 ? 9.159 4.234 6.826 1.00 34.50 141 CYS A CA 1
ATOM 1089 C C . CYS A 1 141 ? 10.045 3.482 5.824 1.00 34.50 141 CYS A C 1
ATOM 1091 O O . CYS A 1 141 ? 9.579 3.008 4.796 1.00 34.50 141 CYS A O 1
ATOM 1093 N N . LYS A 1 142 ? 11.350 3.441 6.100 1.00 31.94 142 LYS A N 1
ATOM 1094 C CA . LYS A 1 142 ? 12.339 2.726 5.303 1.00 31.94 142 LYS A CA 1
ATOM 1095 C C . LYS A 1 142 ? 12.661 1.414 5.982 1.00 31.94 142 LYS A C 1
ATOM 1097 O O . LYS A 1 142 ? 13.611 1.266 6.745 1.00 31.94 142 LYS A O 1
ATOM 1102 N N . THR A 1 143 ? 11.814 0.453 5.713 1.00 31.45 143 THR A N 1
ATOM 1103 C CA . THR A 1 143 ? 12.239 -0.928 5.566 1.00 31.45 143 THR A CA 1
ATOM 1104 C C . THR A 1 143 ? 11.478 -1.393 4.329 1.00 31.45 143 THR A C 1
ATOM 1106 O O . THR A 1 143 ? 10.365 -0.930 4.120 1.00 31.45 143 THR A O 1
ATOM 1109 N N . PHE A 1 144 ? 12.104 -2.207 3.484 1.00 31.66 144 PHE A N 1
ATOM 1110 C CA . PHE A 1 144 ? 11.646 -2.648 2.156 1.00 31.66 144 PHE A CA 1
ATOM 1111 C C . PHE A 1 144 ? 12.083 -1.779 0.967 1.00 31.66 144 PHE A C 1
ATOM 1113 O O . PHE A 1 144 ? 11.779 -0.593 0.852 1.00 31.66 144 PHE A O 1
ATOM 1120 N N . ALA A 1 145 ? 12.772 -2.441 0.031 1.00 32.38 145 ALA A N 1
ATOM 1121 C CA . ALA A 1 145 ? 12.739 -2.064 -1.372 1.00 32.38 145 ALA A CA 1
ATOM 1122 C C . ALA A 1 145 ? 11.274 -2.179 -1.819 1.00 32.38 145 ALA A C 1
ATOM 1124 O O . ALA A 1 145 ? 10.706 -3.270 -1.837 1.00 32.38 145 ALA A O 1
ATOM 1125 N N . GLY A 1 146 ? 10.631 -1.040 -2.055 1.00 43.09 146 GLY A N 1
ATOM 1126 C CA . GLY A 1 146 ? 9.227 -0.969 -2.433 1.00 43.09 146 GLY A CA 1
ATOM 1127 C C . GLY A 1 146 ? 9.092 -0.643 -3.911 1.00 43.09 146 GLY A C 1
ATOM 1128 O O . GLY A 1 146 ? 9.609 0.375 -4.362 1.00 43.09 146 GLY A O 1
ATOM 1129 N N . VAL A 1 147 ? 8.376 -1.497 -4.637 1.00 47.88 147 VAL A N 1
ATOM 1130 C CA . VAL A 1 147 ? 7.782 -1.196 -5.942 1.00 47.88 147 VAL A CA 1
ATOM 1131 C C . VAL A 1 147 ? 6.475 -0.462 -5.658 1.00 47.88 147 VAL A C 1
ATOM 1133 O O . VAL A 1 147 ? 5.519 -1.064 -5.171 1.00 47.88 147 VAL A O 1
ATOM 1136 N N . VAL A 1 148 ? 6.426 0.843 -5.924 1.00 52.75 148 VAL A N 1
ATOM 1137 C CA . VAL A 1 148 ? 5.174 1.610 -5.839 1.00 52.75 148 VAL A CA 1
ATOM 1138 C C . VAL A 1 148 ? 4.609 1.746 -7.244 1.00 52.75 148 VAL A C 1
ATOM 1140 O O . VAL A 1 148 ? 5.068 2.581 -8.021 1.00 52.75 148 VAL A O 1
ATOM 1143 N N . ALA A 1 149 ? 3.605 0.934 -7.572 1.00 42.94 149 ALA A N 1
ATOM 1144 C CA . ALA A 1 149 ? 2.775 1.186 -8.744 1.00 42.94 149 ALA A CA 1
ATOM 1145 C C . ALA A 1 149 ? 1.912 2.425 -8.466 1.00 42.94 149 ALA A C 1
ATOM 1147 O O . ALA A 1 149 ? 1.177 2.468 -7.477 1.00 42.94 149 ALA A O 1
ATOM 1148 N N . LEU A 1 150 ? 2.017 3.450 -9.310 1.00 36.97 150 LEU A N 1
ATOM 1149 C CA . LEU A 1 150 ? 1.184 4.647 -9.217 1.00 36.97 150 LEU A CA 1
ATOM 1150 C C . LEU A 1 150 ? -0.028 4.468 -10.145 1.00 36.97 150 LEU A C 1
ATOM 1152 O O . LEU A 1 150 ? 0.135 4.525 -11.364 1.00 36.97 150 LEU A O 1
ATOM 1156 N N . PRO A 1 151 ? -1.252 4.243 -9.626 1.00 33.59 151 PRO A N 1
ATOM 1157 C CA . PRO A 1 151 ? -2.422 4.195 -10.489 1.00 33.59 151 PRO A CA 1
ATOM 1158 C C . PRO A 1 151 ? -2.810 5.598 -10.987 1.00 33.59 151 PRO A C 1
ATOM 1160 O O . PRO A 1 151 ? -2.644 6.601 -10.279 1.00 33.59 151 PRO A O 1
ATOM 1163 N N . ARG A 1 152 ? -3.340 5.603 -12.220 1.00 38.41 152 ARG A N 1
ATOM 1164 C CA . ARG A 1 152 ? -3.800 6.718 -13.072 1.00 38.41 152 ARG A CA 1
ATOM 1165 C C . ARG A 1 152 ? -4.110 8.039 -12.350 1.00 38.41 152 ARG A C 1
ATOM 1167 O O . ARG A 1 152 ? -5.045 8.118 -11.550 1.00 38.41 152 ARG A O 1
ATOM 1174 N N . ARG A 1 153 ? -3.538 9.143 -12.849 1.00 40.16 153 ARG A N 1
ATOM 1175 C CA . ARG A 1 153 ? -4.278 10.421 -12.907 1.00 40.16 153 ARG A CA 1
ATOM 1176 C C . ARG A 1 153 ? -5.386 10.305 -13.959 1.00 40.16 153 ARG A C 1
ATOM 1178 O O . ARG A 1 153 ? -5.118 10.233 -15.156 1.00 40.16 153 ARG A O 1
ATOM 1185 N N . LEU A 1 154 ? -6.651 10.319 -13.541 1.00 33.34 154 LEU A N 1
ATOM 1186 C CA . LEU A 1 154 ? -7.754 10.595 -14.468 1.00 33.34 154 LEU A CA 1
ATOM 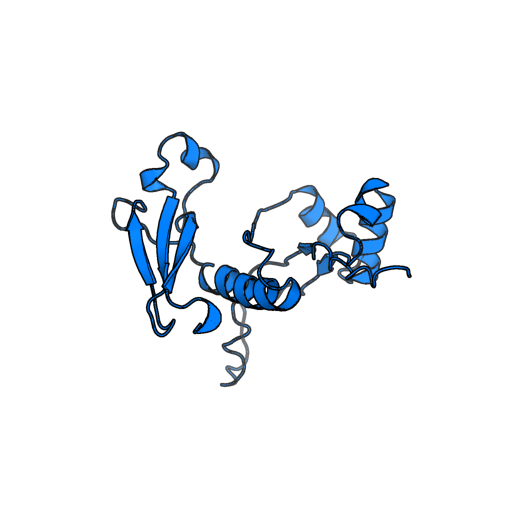1187 C C . LEU A 1 154 ? -7.583 12.033 -14.980 1.00 33.34 154 LEU A C 1
ATOM 1189 O O . LEU A 1 154 ? -7.858 12.976 -14.239 1.00 33.34 154 LEU A O 1
ATOM 1193 N N . ARG A 1 155 ? -7.111 12.201 -16.225 1.00 31.73 155 ARG A N 1
ATOM 1194 C CA . ARG A 1 155 ? -7.197 13.483 -16.942 1.00 31.73 155 ARG A CA 1
ATOM 1195 C C . ARG A 1 155 ? -8.655 13.944 -16.902 1.00 31.73 155 ARG A C 1
ATOM 1197 O O . ARG A 1 155 ? -9.544 13.203 -17.322 1.00 31.73 155 ARG A O 1
ATOM 1204 N N . GLN A 1 156 ? -8.886 15.154 -16.402 1.00 31.11 156 GLN A N 1
ATOM 1205 C CA . GLN A 1 156 ? -10.129 15.879 -16.635 1.00 31.11 156 GLN A CA 1
ATOM 1206 C C . GLN A 1 156 ? -10.297 15.974 -18.157 1.00 31.11 156 GLN A C 1
ATOM 1208 O O . GLN A 1 156 ? -9.423 16.514 -18.836 1.00 31.11 156 GLN A O 1
ATOM 1213 N N . ARG A 1 157 ? -11.366 15.390 -18.709 1.00 29.33 157 ARG A N 1
ATOM 1214 C CA . ARG A 1 157 ? -11.807 15.779 -20.048 1.00 29.33 157 ARG A CA 1
ATOM 1215 C C . ARG A 1 157 ? -12.313 17.210 -19.899 1.00 29.33 157 ARG A C 1
ATOM 1217 O O . ARG A 1 157 ? -13.247 17.436 -19.141 1.00 29.33 157 ARG A O 1
ATOM 1224 N N . THR A 1 158 ? -11.650 18.164 -20.539 1.00 36.97 158 THR A N 1
ATOM 1225 C CA . THR A 1 158 ? -12.303 19.423 -20.890 1.00 36.97 158 THR A CA 1
ATOM 1226 C C . THR A 1 158 ? -13.406 19.065 -21.872 1.00 36.97 158 THR A C 1
ATOM 1228 O O . THR A 1 158 ? -13.127 18.384 -22.864 1.00 36.97 158 THR A O 1
ATOM 1231 N N . ASP A 1 159 ? -14.638 19.441 -21.548 1.00 34.56 159 ASP A N 1
ATOM 1232 C CA . ASP A 1 159 ? -15.788 19.260 -22.423 1.00 34.56 159 ASP A CA 1
ATOM 1233 C C . ASP A 1 159 ? -15.450 19.796 -23.819 1.00 34.56 159 ASP A C 1
ATOM 1235 O O . ASP A 1 159 ? -14.964 20.919 -23.975 1.00 34.56 159 ASP A O 1
ATOM 1239 N N . ALA A 1 160 ? -15.625 18.942 -24.826 1.00 37.94 160 ALA A N 1
ATOM 1240 C CA . ALA A 1 160 ? -15.631 19.375 -26.211 1.00 37.94 160 ALA A CA 1
ATOM 1241 C C . ALA A 1 160 ? -16.924 20.172 -26.416 1.00 37.94 160 ALA A C 1
ATOM 1243 O O . ALA A 1 160 ? -18.005 19.654 -26.129 1.00 37.94 160 ALA A O 1
ATOM 1244 N N . GLY A 1 161 ? -16.778 21.431 -26.835 1.00 37.31 161 GLY A N 1
ATOM 1245 C CA . GLY A 1 161 ? -17.877 22.219 -27.393 1.00 37.31 161 GLY A CA 1
ATOM 1246 C C . GLY A 1 161 ? -18.359 21.662 -28.724 1.00 37.31 161 GLY A C 1
ATOM 1247 O O . GLY A 1 161 ? -17.593 20.900 -29.361 1.00 37.31 161 GLY A O 1
#

Foldseek 3Di:
DQLQAQPKDKAFWAPADPVCCVVPVQCTIFIWTQHRRNPDIDTPGGVPPPIHGYPLVVVFVVVQSVLCVQQVHPDDDDDDDPPPVLVVCPVPWDQQFVRSQVVQCVVDVCSCVFQVVGWHWDDQPDPDDDDDDPPCPSVPSDDDGDTDRDGDDPPPPPDDD

pLDDT: mean 81.28, std 24.46, range [29.33, 98.81]

InterPro domains:
  IPR001303 Class II aldolase/adducin N-terminal [PF00596] (9-96)
  IPR036409 Class II aldolase/adducin N-terminal domain superfamily [G3DSA:3.40.225.10] (1-131)
  IPR036409 Class II aldolase/adducin N-terminal domain superfamily [SSF53639] (3-125)
  IPR050197 Aldolase class II family, sugar metabolism enzymes [PTHR22789] (8-125)

Secondary structure (DSSP, 8-state):
-GGGTT-EEEEEBTT--GGGTTT-HHHHEEEEEE-SSSS-EEEEEE-TTT--B-TTHHHHHHHHHHHHHHHTT----------HHHHHHTTTS---HHHHHHHHHHH-TTHHHH-TT-EEE-----S------TT-GGG----S--EEE--------PPP-

Organism: Escherichia coli (NCBI:txid562)

Radius of gyration: 18.44 Å; chains: 1; bounding box: 43×40×50 Å